Protein AF-A0A317YNF7-F1 (afdb_monomer)

pLDDT: mean 85.23, std 8.15, range [38.31, 95.94]

Solvent-accessible surface area (backbone atoms only — not comparable to full-atom values): 8996 Å² total; per-residue (Å²): 111,67,68,60,53,51,52,51,34,46,54,47,50,32,59,39,58,70,52,55,82,88,46,48,65,59,52,50,53,50,46,54,46,50,36,72,78,31,80,32,46,61,65,32,49,35,43,14,43,72,48,21,28,49,39,29,36,76,44,54,47,50,72,65,64,50,49,55,54,43,40,58,36,28,66,70,69,44,52,31,55,56,37,7,47,53,44,23,54,46,34,48,42,66,70,56,51,51,74,67,33,48,50,52,30,57,75,48,69,48,60,67,44,46,99,85,67,45,39,53,47,71,36,50,46,28,42,41,51,46,65,56,47,63,90,55,53,72,68,53,48,42,54,54,38,18,61,65,68,33,69,91,46,13,68,63,53,48,51,49,34,73,66,34,32,76,72,63,78,109

Organism: Staphylococcus pseudintermedius (NCBI:txid283734)

Mean predicted aligned error: 7.02 Å

Foldseek 3Di:
DVVVLLVVLLVLLCVLLVHDPVCSVVSSVLQVCLCVVAPDHSNLQSLQCNQQRNLCNVLQHDPNLSSVQQRVVRNVVDGSNRSNNLNNVQSVCLVPPDPQLVVLCVVLVQDQADPVRHGPYPQVNLVSLLVSCPPPDPVRQLVSQCNHRNNVCSVVSVVDSVVHSVVSVD

Sequence (170 aa):
AEMATTATVMASAINSFGLKASDANHVADLLARSANDSAADIQYMGDALKYAGTPAKALGVSIEDTSAAIEVLSNSGLEGSQAGNALRAKFIRLANPSKNTAKEMKKLGIHLSDAKGQFVGMGELIRQFQDNMKGMTREQKLATVATIVGTEAASGFLALIEAGPDKINN

InterPro domains:
  IPR010090 Phage tail tape measure protein [PF10145] (2-150)
  IPR010090 Phage tail tape measure protein [TIGR01760] (2-167)

Secondary structure (DSSP, 8-state):
-HHHHHHHHHHHHHHHTT--GGGHHHHHHHHHHHHHHSS--HHHHHHHHHHHHHHHHHHT--HHHHHHHHHHHHHTT--HHHHHHHHHHHHHHHHS--HHHHHHHHHHT--SB-TTS-B--HHHHHHHHHHHTTT--HHHHHHHHHHHH-TTTHHHHHHHHHH-GGGT--

Structure (mmCIF, N/CA/C/O backbone):
data_AF-A0A317YNF7-F1
#
_entry.id   AF-A0A317YNF7-F1
#
loop_
_atom_site.group_PDB
_atom_site.id
_atom_site.type_symbol
_atom_site.label_atom_id
_atom_site.label_alt_id
_atom_site.label_comp_id
_atom_site.label_asym_id
_atom_site.label_entity_id
_atom_site.label_seq_id
_atom_site.pdbx_PDB_ins_code
_atom_site.Cartn_x
_atom_site.Cartn_y
_atom_site.Cartn_z
_atom_site.occupancy
_atom_site.B_iso_or_equiv
_atom_site.auth_seq_id
_atom_site.auth_comp_id
_atom_site.auth_asym_id
_atom_site.auth_atom_id
_atom_site.pdbx_PDB_model_num
ATOM 1 N N . ALA A 1 1 ? 18.789 8.784 -23.092 1.00 57.41 1 ALA A N 1
ATOM 2 C CA . ALA A 1 1 ? 18.721 9.014 -21.634 1.00 57.41 1 ALA A CA 1
ATOM 3 C C . ALA A 1 1 ? 17.482 8.341 -21.046 1.00 57.41 1 ALA A C 1
ATOM 5 O O . ALA A 1 1 ? 17.647 7.457 -20.219 1.00 57.41 1 ALA A O 1
ATOM 6 N N . GLU A 1 2 ? 16.277 8.630 -21.552 1.00 68.06 2 GLU A N 1
ATOM 7 C CA . GLU A 1 2 ? 15.024 8.043 -21.035 1.00 68.06 2 GLU A CA 1
ATOM 8 C C . GLU A 1 2 ? 14.929 6.513 -21.108 1.00 68.06 2 GLU A C 1
ATOM 10 O O . GLU A 1 2 ? 14.482 5.893 -20.148 1.00 68.06 2 GLU A O 1
ATOM 15 N N . MET A 1 3 ? 15.419 5.869 -22.177 1.00 72.56 3 MET A N 1
ATOM 16 C CA . MET A 1 3 ? 15.429 4.395 -22.252 1.00 72.56 3 MET A CA 1
ATOM 17 C C . MET A 1 3 ? 16.286 3.744 -21.155 1.00 72.56 3 MET A C 1
ATOM 19 O O . MET A 1 3 ? 15.918 2.697 -20.632 1.00 72.56 3 MET A O 1
ATOM 23 N N . ALA A 1 4 ? 17.416 4.359 -20.787 1.00 80.62 4 ALA A N 1
ATOM 24 C CA . ALA A 1 4 ? 18.295 3.830 -19.743 1.00 80.62 4 ALA A CA 1
ATOM 25 C C . ALA A 1 4 ? 17.670 3.996 -18.349 1.00 80.62 4 ALA A C 1
ATOM 27 O O . ALA A 1 4 ? 17.717 3.071 -17.535 1.00 80.62 4 ALA A O 1
ATOM 28 N N . THR A 1 5 ? 17.031 5.144 -18.098 1.00 79.12 5 THR A N 1
ATOM 29 C CA . THR A 1 5 ? 16.251 5.385 -16.876 1.00 79.12 5 THR A CA 1
ATOM 30 C C . THR A 1 5 ? 15.097 4.391 -16.770 1.00 79.12 5 THR A C 1
ATOM 32 O O . THR A 1 5 ? 14.975 3.707 -15.760 1.00 79.12 5 THR A O 1
ATOM 35 N N . THR A 1 6 ? 14.320 4.223 -17.841 1.00 82.50 6 THR A N 1
ATOM 36 C CA . THR A 1 6 ? 13.184 3.290 -17.895 1.00 82.50 6 THR A CA 1
ATOM 37 C C . THR A 1 6 ? 13.625 1.855 -17.623 1.00 82.50 6 THR A C 1
ATOM 39 O O . THR A 1 6 ? 13.073 1.199 -16.743 1.00 82.50 6 THR A O 1
ATOM 42 N N . ALA A 1 7 ? 14.686 1.383 -18.286 1.00 88.00 7 ALA A N 1
ATOM 43 C CA . ALA A 1 7 ? 15.227 0.045 -18.054 1.00 88.00 7 ALA A CA 1
ATOM 44 C C . ALA A 1 7 ? 15.699 -0.158 -16.602 1.00 88.00 7 ALA A C 1
ATOM 46 O O . ALA A 1 7 ? 15.490 -1.225 -16.024 1.00 88.00 7 ALA A O 1
ATOM 47 N N . THR A 1 8 ? 16.293 0.871 -15.988 1.00 89.06 8 THR A N 1
ATOM 48 C CA . THR A 1 8 ? 16.742 0.826 -14.587 1.00 89.06 8 THR A CA 1
ATOM 49 C C . THR A 1 8 ? 15.562 0.754 -13.617 1.00 89.06 8 THR A C 1
ATOM 51 O O . THR A 1 8 ? 15.590 -0.038 -12.670 1.00 89.06 8 THR A O 1
ATOM 54 N N . VAL A 1 9 ? 14.513 1.545 -13.858 1.00 90.12 9 VAL A N 1
ATOM 55 C CA . VAL A 1 9 ? 13.281 1.526 -13.057 1.00 90.12 9 VAL A CA 1
ATOM 56 C C . VAL A 1 9 ? 12.587 0.174 -13.179 1.00 90.12 9 VAL A C 1
ATOM 58 O O . VAL A 1 9 ? 12.269 -0.435 -12.160 1.00 90.12 9 VAL A O 1
ATOM 61 N N . MET A 1 10 ? 12.443 -0.348 -14.398 1.00 91.31 10 MET A N 1
ATOM 62 C CA . MET A 1 10 ? 11.866 -1.670 -14.644 1.00 91.31 10 MET A CA 1
ATOM 63 C C . MET A 1 10 ? 12.649 -2.775 -13.935 1.00 91.31 10 MET A C 1
ATOM 65 O O . MET A 1 10 ? 12.059 -3.582 -13.222 1.00 91.31 10 MET A O 1
ATOM 69 N N . ALA A 1 11 ? 13.978 -2.802 -14.079 1.00 91.62 11 ALA A N 1
ATOM 70 C CA . ALA A 1 11 ? 14.817 -3.797 -13.415 1.00 91.62 11 ALA A CA 1
AT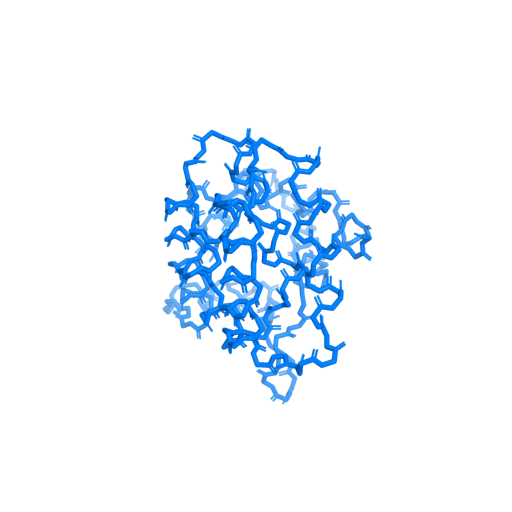OM 71 C C . ALA A 1 11 ? 14.689 -3.716 -11.886 1.00 91.62 11 ALA A C 1
ATOM 73 O O . ALA A 1 11 ? 14.594 -4.741 -11.210 1.00 91.62 11 ALA A O 1
ATOM 74 N N . SER A 1 12 ? 14.639 -2.500 -11.338 1.00 90.88 12 SER A N 1
ATOM 75 C CA . SER A 1 12 ? 14.444 -2.283 -9.902 1.00 90.88 12 SER A CA 1
ATOM 76 C C . SER A 1 12 ? 13.076 -2.781 -9.445 1.00 90.88 12 SER A C 1
ATOM 78 O O . SER A 1 12 ? 13.001 -3.502 -8.456 1.00 90.88 12 SER A O 1
ATOM 80 N N . ALA A 1 13 ? 12.010 -2.472 -10.184 1.00 92.12 13 ALA A N 1
ATOM 81 C CA . ALA A 1 13 ? 10.656 -2.918 -9.879 1.00 92.12 13 ALA A CA 1
ATOM 82 C C . ALA A 1 13 ? 10.526 -4.450 -9.938 1.00 92.12 13 ALA A C 1
ATOM 84 O O . ALA A 1 13 ? 10.033 -5.058 -8.987 1.00 92.12 13 ALA A O 1
ATOM 85 N N . ILE A 1 14 ? 11.051 -5.088 -10.991 1.00 94.06 14 ILE A N 1
ATOM 86 C CA . ILE A 1 14 ? 11.085 -6.554 -11.122 1.00 94.06 14 ILE A CA 1
ATOM 87 C C . ILE A 1 14 ? 11.761 -7.177 -9.897 1.00 94.06 14 ILE A C 1
ATOM 89 O O . ILE A 1 14 ? 11.203 -8.079 -9.271 1.00 94.06 14 ILE A O 1
ATOM 93 N N . ASN A 1 15 ? 12.921 -6.651 -9.502 1.00 92.19 15 ASN A N 1
ATOM 94 C CA . ASN A 1 15 ? 13.659 -7.154 -8.347 1.00 92.19 15 ASN A CA 1
ATOM 95 C C . ASN A 1 15 ? 12.922 -6.902 -7.021 1.00 92.19 15 ASN A C 1
ATOM 97 O O . ASN A 1 15 ? 12.780 -7.822 -6.216 1.00 92.19 15 ASN A O 1
ATOM 101 N N . SER A 1 16 ? 12.417 -5.687 -6.787 1.00 91.25 16 SER A N 1
ATOM 102 C CA . SER A 1 16 ? 11.732 -5.303 -5.543 1.00 91.25 16 SER A CA 1
ATOM 103 C C . SER A 1 16 ? 10.451 -6.096 -5.295 1.00 91.25 16 SER A C 1
ATOM 105 O O . SER A 1 16 ? 10.132 -6.380 -4.140 1.00 91.25 16 SER A O 1
ATOM 107 N N . PHE A 1 17 ? 9.745 -6.480 -6.361 1.00 93.69 17 PHE A N 1
ATOM 108 C CA . PHE A 1 17 ? 8.524 -7.282 -6.286 1.00 93.69 17 PHE A CA 1
ATOM 109 C C . PHE A 1 17 ? 8.766 -8.782 -6.498 1.00 93.69 17 PHE A C 1
ATOM 111 O O . PHE A 1 17 ? 7.815 -9.566 -6.434 1.00 93.69 17 PHE A O 1
ATOM 118 N N . GLY A 1 18 ? 10.016 -9.213 -6.703 1.00 91.38 18 GLY A N 1
ATOM 119 C CA . GLY A 1 18 ? 10.360 -10.615 -6.959 1.00 91.38 18 GLY A CA 1
ATOM 120 C C . GLY A 1 18 ? 9.645 -11.189 -8.185 1.00 91.38 18 GLY A C 1
ATOM 121 O O . GLY A 1 18 ? 9.189 -12.333 -8.147 1.00 91.38 18 GLY A O 1
ATOM 122 N N . LEU A 1 19 ? 9.477 -10.368 -9.222 1.00 94.19 19 LEU A N 1
ATOM 123 C CA . LEU A 1 19 ? 8.886 -10.749 -10.503 1.00 94.19 19 LEU A CA 1
ATOM 124 C C . LEU A 1 19 ? 9.928 -11.465 -11.368 1.00 94.19 19 LEU A C 1
ATOM 126 O O . LEU A 1 19 ? 11.137 -11.384 -11.132 1.00 94.19 19 LEU A O 1
ATOM 130 N N . LYS A 1 20 ? 9.466 -12.186 -12.386 1.00 94.06 20 LYS A N 1
ATOM 131 C CA . LYS A 1 20 ? 10.348 -12.844 -13.352 1.00 94.06 20 LYS A CA 1
ATOM 132 C C . LYS A 1 20 ? 10.750 -11.859 -14.443 1.00 94.06 20 LYS A C 1
ATOM 134 O O . LYS A 1 20 ? 10.012 -10.939 -14.774 1.00 94.06 20 LYS A O 1
ATOM 139 N N . ALA A 1 21 ? 11.881 -12.118 -15.098 1.00 90.38 21 ALA A N 1
ATOM 140 C CA . ALA A 1 21 ? 12.276 -11.357 -16.287 1.00 90.38 21 ALA A CA 1
ATOM 141 C C . ALA A 1 21 ? 11.221 -11.426 -17.412 1.00 90.38 21 ALA A C 1
ATOM 143 O O . ALA A 1 21 ? 11.088 -10.482 -18.182 1.00 90.38 21 ALA A O 1
ATOM 144 N N . SER A 1 22 ? 10.438 -12.512 -17.481 1.00 93.31 22 SER A N 1
ATOM 145 C CA . SER A 1 22 ? 9.301 -12.642 -18.404 1.00 93.31 22 SER A CA 1
ATOM 146 C C . SER A 1 22 ? 8.191 -11.618 -18.158 1.00 93.31 22 SER A C 1
ATOM 148 O O . SER A 1 22 ? 7.420 -11.341 -19.071 1.00 93.31 22 SER A O 1
ATOM 150 N N . ASP A 1 23 ? 8.128 -11.038 -16.959 1.00 93.44 23 ASP A N 1
ATOM 151 C CA . ASP A 1 23 ? 7.122 -10.045 -16.577 1.00 93.44 23 ASP A CA 1
ATOM 152 C C . ASP A 1 23 ? 7.560 -8.622 -16.971 1.00 93.44 23 ASP A C 1
ATOM 154 O O . ASP A 1 23 ? 6.833 -7.660 -16.741 1.00 93.44 23 ASP A O 1
ATOM 158 N N . ALA A 1 24 ? 8.737 -8.458 -17.591 1.00 91.75 24 ALA A N 1
ATOM 159 C CA . ALA A 1 24 ? 9.277 -7.149 -17.950 1.00 91.75 24 ALA A CA 1
ATOM 160 C C . ALA A 1 24 ? 8.353 -6.347 -18.875 1.00 91.75 24 A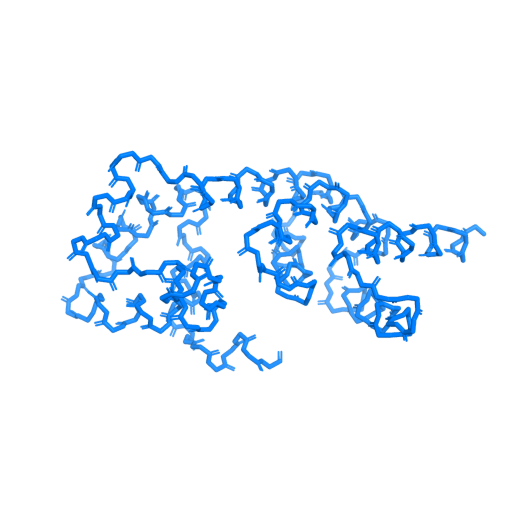LA A C 1
ATOM 162 O O . ALA A 1 24 ? 8.195 -5.150 -18.662 1.00 91.75 24 ALA A O 1
ATOM 163 N N . ASN A 1 25 ? 7.709 -6.988 -19.855 1.00 92.31 25 ASN A N 1
ATOM 164 C CA . ASN A 1 25 ? 6.757 -6.295 -20.729 1.00 92.31 25 ASN A CA 1
ATOM 165 C C . ASN A 1 25 ? 5.547 -5.776 -19.942 1.00 92.31 25 ASN A C 1
ATOM 167 O O . ASN A 1 25 ? 5.125 -4.647 -20.143 1.00 92.31 25 ASN A O 1
ATOM 171 N N . HIS A 1 26 ? 5.051 -6.565 -18.988 1.00 92.31 26 HIS A N 1
ATOM 172 C CA . HIS A 1 26 ? 3.946 -6.158 -18.121 1.00 92.31 26 HIS A CA 1
ATOM 173 C C . HIS A 1 26 ? 4.328 -4.976 -17.220 1.00 92.31 26 HIS A C 1
ATOM 175 O O . HIS A 1 26 ? 3.579 -4.012 -17.099 1.00 92.31 26 HIS A O 1
ATOM 181 N N . VAL A 1 27 ? 5.533 -4.998 -16.641 1.00 92.19 27 VAL A N 1
ATOM 182 C CA . VAL A 1 27 ? 6.051 -3.870 -15.847 1.00 92.19 27 VAL A CA 1
ATOM 183 C C . VAL A 1 27 ? 6.247 -2.620 -16.713 1.00 92.19 27 VAL A C 1
ATOM 185 O O . VAL A 1 27 ? 5.956 -1.519 -16.252 1.00 92.19 27 VAL A O 1
ATOM 188 N N . ALA A 1 28 ? 6.710 -2.767 -17.958 1.00 89.88 28 ALA A N 1
ATOM 189 C CA . ALA A 1 2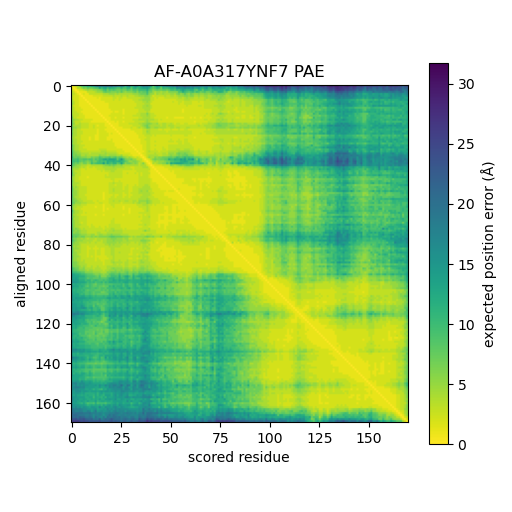8 ? 6.820 -1.651 -18.898 1.00 89.88 28 ALA A CA 1
ATOM 190 C C . ALA A 1 28 ? 5.450 -1.030 -19.194 1.00 89.88 28 ALA A C 1
ATOM 192 O O . ALA A 1 28 ? 5.306 0.188 -19.108 1.00 89.88 28 ALA A O 1
ATOM 193 N N . ASP A 1 29 ? 4.452 -1.865 -19.490 1.00 89.31 29 ASP A N 1
ATOM 194 C CA . ASP A 1 29 ? 3.087 -1.426 -19.779 1.00 89.31 29 ASP A CA 1
ATOM 195 C C . ASP A 1 29 ? 2.461 -0.718 -18.574 1.00 89.31 29 ASP A C 1
ATOM 197 O O . ASP A 1 29 ? 1.844 0.335 -18.736 1.00 89.31 29 ASP A O 1
ATOM 201 N N . LEU A 1 30 ? 2.654 -1.250 -17.363 1.00 89.50 30 LEU A N 1
ATOM 202 C CA . LEU A 1 30 ? 2.188 -0.621 -16.127 1.00 89.50 30 LEU A CA 1
ATOM 203 C C . LEU A 1 30 ? 2.811 0.767 -15.939 1.00 89.50 30 LEU A C 1
ATOM 205 O O . LEU A 1 30 ? 2.085 1.737 -15.759 1.00 89.50 30 LEU A O 1
ATOM 209 N N . LEU A 1 31 ? 4.140 0.883 -16.036 1.00 87.06 31 LEU A N 1
ATOM 210 C CA . LEU A 1 31 ? 4.834 2.167 -15.881 1.00 87.06 31 LEU A CA 1
ATOM 211 C C . LEU A 1 31 ? 4.429 3.178 -16.962 1.00 87.06 31 LEU A C 1
ATOM 213 O O . LEU A 1 31 ? 4.292 4.363 -16.665 1.00 87.06 31 LEU A O 1
ATOM 217 N N . ALA A 1 32 ? 4.224 2.724 -18.201 1.00 85.94 32 ALA A N 1
ATOM 218 C CA . ALA A 1 32 ? 3.767 3.573 -19.296 1.00 85.94 32 ALA A CA 1
ATOM 219 C C . ALA A 1 32 ? 2.334 4.079 -19.074 1.00 85.94 32 ALA A C 1
ATOM 221 O O . ALA A 1 32 ? 2.048 5.237 -19.370 1.00 85.94 32 ALA A O 1
ATOM 222 N N . ARG A 1 33 ? 1.437 3.244 -18.533 1.00 84.88 33 ARG A N 1
ATOM 223 C CA . ARG A 1 33 ? 0.079 3.663 -18.148 1.00 84.88 33 ARG A CA 1
ATOM 224 C C . ARG A 1 33 ? 0.114 4.674 -17.010 1.00 84.88 33 ARG A C 1
ATOM 226 O O . ARG A 1 33 ? -0.410 5.767 -17.181 1.00 84.88 33 ARG A O 1
ATOM 233 N N . SER A 1 34 ? 0.835 4.378 -15.928 1.00 80.75 34 SER A N 1
ATOM 234 C CA . SER A 1 34 ? 0.997 5.301 -14.797 1.00 80.75 34 SER A CA 1
ATOM 235 C C . SER A 1 34 ? 1.539 6.668 -15.222 1.00 80.75 34 SER A C 1
ATOM 237 O O . SER A 1 34 ? 1.099 7.695 -14.701 1.00 80.75 34 SER A O 1
ATOM 239 N N . ALA A 1 35 ? 2.460 6.680 -16.194 1.00 77.50 35 ALA A N 1
ATOM 240 C CA . ALA A 1 35 ? 3.029 7.899 -16.762 1.00 77.50 35 ALA A CA 1
ATOM 241 C C . ALA A 1 35 ? 2.043 8.723 -17.609 1.00 77.50 35 ALA A C 1
ATOM 243 O O . ALA A 1 35 ? 2.198 9.935 -17.721 1.00 77.50 35 ALA A O 1
ATOM 244 N N . ASN A 1 36 ? 1.043 8.078 -18.215 1.00 78.94 36 ASN A N 1
ATOM 245 C CA . ASN A 1 36 ? 0.013 8.746 -19.013 1.00 78.94 36 ASN A CA 1
ATOM 246 C C . ASN A 1 36 ? -1.200 9.178 -18.173 1.00 78.94 36 ASN A C 1
ATOM 248 O O . ASN A 1 36 ? -1.827 10.189 -18.483 1.00 78.94 36 ASN A O 1
ATOM 252 N N . ASP A 1 37 ? -1.528 8.418 -17.126 1.00 71.81 37 ASP A N 1
ATOM 253 C CA . ASP A 1 37 ? -2.771 8.564 -16.357 1.00 71.81 37 ASP A CA 1
ATOM 254 C C . ASP A 1 37 ? -2.624 9.462 -15.114 1.00 71.81 37 ASP A C 1
ATOM 256 O O . ASP A 1 37 ? -3.614 9.812 -14.464 1.00 71.81 37 ASP A O 1
ATOM 260 N N . SER A 1 38 ? -1.400 9.865 -14.765 1.00 70.31 38 SER A N 1
ATOM 261 C CA . SER A 1 38 ? -1.122 10.690 -13.588 1.00 70.31 38 SER A CA 1
ATOM 262 C C . SER A 1 38 ? -0.125 11.811 -13.881 1.00 70.31 38 SER A C 1
ATOM 264 O O . SER A 1 38 ? 0.513 11.847 -14.928 1.00 70.31 38 SER A O 1
ATOM 266 N N . ALA A 1 39 ? 0.045 12.731 -12.928 1.00 67.75 39 ALA A N 1
ATOM 267 C CA . ALA A 1 39 ? 1.111 13.734 -12.993 1.00 67.75 39 ALA A CA 1
ATOM 268 C C . ALA A 1 39 ? 2.526 13.143 -12.795 1.00 67.75 39 ALA A C 1
ATOM 270 O O . ALA A 1 39 ? 3.511 13.878 -12.869 1.00 67.75 39 ALA A O 1
ATOM 271 N N . ALA A 1 40 ? 2.646 11.846 -12.489 1.00 69.06 40 ALA A N 1
ATOM 272 C CA . ALA A 1 40 ? 3.934 11.193 -12.314 1.00 69.06 40 ALA A CA 1
ATOM 273 C C . ALA A 1 40 ? 4.507 10.736 -13.654 1.00 69.06 40 ALA A C 1
ATOM 275 O O . ALA A 1 40 ? 3.833 10.038 -14.392 1.00 69.06 40 ALA A O 1
ATOM 276 N N . ASP A 1 41 ? 5.777 11.026 -13.920 1.00 83.25 41 ASP A N 1
ATOM 277 C CA . ASP A 1 41 ? 6.518 10.392 -15.011 1.00 83.25 41 ASP A CA 1
ATOM 278 C C . ASP A 1 41 ? 7.190 9.070 -14.563 1.00 83.25 41 ASP A C 1
ATOM 280 O O . ASP A 1 41 ? 7.098 8.632 -13.409 1.00 83.25 41 ASP A O 1
ATOM 284 N N . ILE A 1 42 ? 7.895 8.404 -15.484 1.00 86.44 42 ILE A N 1
ATOM 285 C CA . ILE A 1 42 ? 8.612 7.145 -15.201 1.00 86.44 42 ILE A CA 1
ATOM 286 C C . ILE A 1 42 ? 9.665 7.328 -14.096 1.00 86.44 42 ILE A C 1
ATOM 288 O O . ILE A 1 42 ? 9.894 6.414 -13.298 1.00 86.44 42 ILE A O 1
ATOM 292 N N . GLN A 1 43 ? 10.317 8.492 -14.036 1.00 87.62 43 GLN A N 1
ATOM 293 C CA . GLN A 1 43 ? 11.336 8.768 -13.028 1.00 87.62 43 GLN A CA 1
ATOM 294 C C . GLN A 1 43 ? 10.697 8.916 -11.646 1.00 87.62 43 GLN A C 1
ATOM 296 O O . GLN A 1 43 ? 11.166 8.303 -10.687 1.00 87.62 43 GLN A O 1
ATOM 301 N N . TYR A 1 44 ? 9.580 9.636 -11.563 1.00 89.31 44 TYR A N 1
ATOM 302 C CA . TYR A 1 44 ? 8.759 9.749 -10.369 1.00 89.31 44 TYR A CA 1
ATOM 303 C C . TYR A 1 44 ? 8.336 8.360 -9.866 1.00 89.31 44 TYR A C 1
ATOM 305 O O . TYR A 1 44 ? 8.499 8.064 -8.677 1.00 89.31 44 TYR A O 1
ATOM 313 N N . MET A 1 45 ? 7.815 7.490 -10.746 1.00 89.38 45 MET A N 1
ATOM 314 C CA . MET A 1 45 ? 7.452 6.113 -10.373 1.00 89.38 45 MET A CA 1
ATOM 315 C C . MET A 1 45 ? 8.652 5.342 -9.836 1.00 89.38 45 MET A C 1
ATOM 317 O O . MET A 1 45 ? 8.550 4.677 -8.804 1.00 89.38 45 MET A O 1
ATOM 321 N N . GLY A 1 46 ? 9.798 5.448 -10.507 1.00 90.81 46 GLY A N 1
ATOM 322 C CA . GLY A 1 46 ? 11.036 4.818 -10.067 1.00 90.81 46 GLY A CA 1
ATOM 323 C C . GLY A 1 46 ? 11.454 5.244 -8.666 1.00 90.81 46 GLY A C 1
ATOM 324 O O . GLY A 1 46 ? 11.747 4.392 -7.822 1.00 90.81 46 GLY A O 1
ATOM 325 N N . ASP A 1 47 ? 11.422 6.547 -8.396 1.00 92.38 47 ASP A N 1
ATOM 326 C CA . ASP A 1 47 ? 11.757 7.105 -7.089 1.00 92.38 47 ASP A CA 1
ATOM 327 C C . ASP A 1 47 ? 10.796 6.622 -6.001 1.00 92.38 47 ASP A C 1
ATOM 329 O O . ASP A 1 47 ? 11.234 6.281 -4.901 1.00 92.38 47 ASP A O 1
ATOM 333 N N . ALA A 1 48 ? 9.501 6.526 -6.300 1.00 92.75 48 ALA A N 1
ATOM 334 C CA . ALA A 1 48 ? 8.509 6.040 -5.351 1.00 92.75 4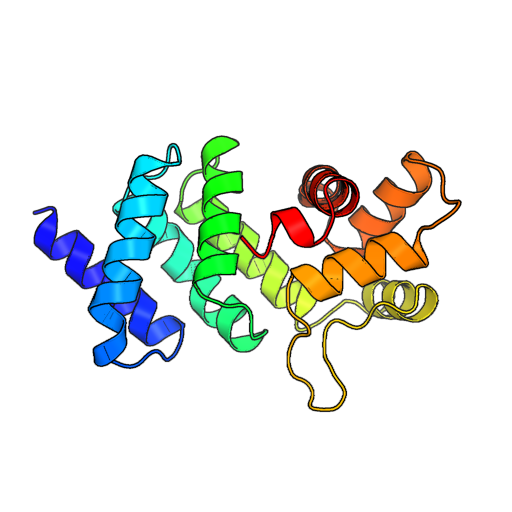8 ALA A CA 1
ATOM 335 C C . ALA A 1 48 ? 8.640 4.529 -5.077 1.00 92.75 48 ALA A C 1
ATOM 337 O O . ALA A 1 48 ? 8.724 4.100 -3.916 1.00 92.75 48 ALA A O 1
ATOM 338 N N . LEU A 1 49 ? 8.711 3.713 -6.136 1.00 93.50 49 LEU A N 1
ATOM 339 C CA . LEU A 1 49 ? 8.810 2.251 -6.059 1.00 93.50 49 LEU A CA 1
ATOM 340 C C . LEU A 1 49 ? 10.094 1.801 -5.358 1.00 93.50 49 LEU A C 1
ATOM 342 O O . LEU A 1 49 ? 10.068 0.816 -4.618 1.00 93.50 49 LEU A O 1
ATOM 346 N N . LYS A 1 50 ? 11.192 2.554 -5.497 1.00 92.31 50 LYS A N 1
ATOM 347 C CA . LYS A 1 50 ? 12.447 2.315 -4.768 1.00 92.31 50 LYS A CA 1
ATOM 348 C C . LYS A 1 50 ? 12.246 2.235 -3.250 1.00 92.31 50 LYS A C 1
ATOM 350 O O . LYS A 1 50 ? 12.920 1.445 -2.587 1.00 92.31 50 LYS A O 1
ATOM 355 N N . TYR A 1 51 ? 11.342 3.035 -2.685 1.00 92.81 51 TYR A N 1
ATOM 356 C CA . TYR A 1 51 ? 11.067 3.032 -1.244 1.00 92.81 51 TYR A CA 1
ATOM 357 C C . TYR A 1 51 ? 9.910 2.107 -0.867 1.00 92.81 51 TYR A C 1
ATOM 359 O O . TYR A 1 51 ? 9.999 1.416 0.154 1.00 92.81 51 TYR A O 1
ATOM 367 N N . ALA A 1 52 ? 8.848 2.093 -1.675 1.00 92.56 52 ALA A N 1
ATOM 368 C CA . ALA A 1 52 ? 7.598 1.404 -1.371 1.00 92.56 52 ALA A CA 1
ATOM 369 C C . ALA A 1 52 ? 7.606 -0.090 -1.739 1.00 92.56 52 ALA A C 1
ATOM 371 O O . ALA A 1 52 ? 6.946 -0.876 -1.061 1.00 92.56 52 ALA A O 1
ATOM 372 N N . GLY A 1 53 ? 8.369 -0.494 -2.762 1.00 93.38 53 GLY A N 1
ATOM 373 C CA . GLY A 1 53 ? 8.248 -1.807 -3.401 1.00 93.38 53 GLY A CA 1
ATOM 374 C C . GLY A 1 53 ? 8.567 -2.993 -2.493 1.00 93.38 53 GLY A C 1
ATOM 375 O O . GLY A 1 53 ? 7.758 -3.907 -2.366 1.00 93.38 53 GLY A O 1
ATOM 376 N N . THR A 1 54 ? 9.709 -2.984 -1.799 1.00 91.75 54 THR A N 1
ATOM 377 C CA . THR A 1 54 ? 10.068 -4.102 -0.904 1.00 91.75 54 THR A CA 1
ATOM 378 C C . THR A 1 54 ? 9.097 -4.251 0.281 1.00 91.75 54 THR A C 1
ATOM 380 O O . THR A 1 54 ? 8.651 -5.372 0.527 1.00 91.75 54 THR A O 1
ATOM 383 N N . PRO A 1 55 ? 8.715 -3.178 1.008 1.00 90.88 55 PRO A N 1
ATOM 384 C CA . PRO A 1 55 ? 7.661 -3.263 2.022 1.00 90.88 55 PRO A CA 1
ATOM 385 C C . PRO A 1 55 ? 6.308 -3.731 1.473 1.00 90.88 55 PRO A C 1
ATOM 387 O O . PRO A 1 55 ? 5.653 -4.543 2.120 1.00 90.88 55 PRO A O 1
ATOM 390 N N . ALA A 1 56 ? 5.906 -3.253 0.290 1.00 90.50 56 ALA A N 1
ATOM 391 C CA . ALA A 1 56 ? 4.673 -3.673 -0.373 1.00 90.50 56 ALA A CA 1
ATOM 392 C C . ALA A 1 56 ? 4.689 -5.181 -0.642 1.00 90.50 56 ALA A C 1
ATOM 394 O O . ALA A 1 56 ? 3.796 -5.903 -0.200 1.00 90.50 56 ALA A O 1
ATOM 395 N N . LYS A 1 57 ? 5.766 -5.679 -1.261 1.00 90.31 57 LYS A N 1
ATOM 396 C CA . LYS A 1 57 ? 5.944 -7.103 -1.545 1.00 90.31 57 LYS A CA 1
ATOM 397 C C . LYS A 1 57 ? 5.975 -7.954 -0.280 1.00 90.31 57 LYS A C 1
ATOM 399 O O . LYS A 1 57 ? 5.389 -9.033 -0.272 1.00 90.31 57 LYS A O 1
ATOM 404 N N . ALA A 1 58 ? 6.637 -7.485 0.778 1.00 86.88 58 ALA A N 1
ATOM 405 C CA . ALA A 1 58 ? 6.673 -8.177 2.066 1.00 86.88 58 ALA A CA 1
ATOM 406 C C . ALA A 1 58 ? 5.277 -8.287 2.694 1.00 86.88 58 ALA A C 1
ATOM 408 O O . ALA A 1 58 ? 4.957 -9.305 3.303 1.00 86.88 58 ALA A O 1
ATOM 409 N N . LEU A 1 59 ? 4.442 -7.264 2.503 1.00 84.31 59 LEU A N 1
ATOM 410 C CA . LEU A 1 59 ? 3.035 -7.295 2.876 1.00 84.31 59 LEU A CA 1
ATOM 411 C C . LEU A 1 59 ? 2.197 -8.110 1.881 1.00 84.31 59 LEU A C 1
ATOM 413 O O . LEU A 1 59 ? 1.062 -8.392 2.189 1.00 84.31 59 LEU A O 1
ATOM 417 N N . GLY A 1 60 ? 2.710 -8.528 0.723 1.00 85.31 60 GLY A N 1
ATOM 418 C CA . GLY A 1 60 ? 1.935 -9.232 -0.307 1.00 85.31 60 GLY A CA 1
ATOM 419 C C . GLY A 1 60 ? 1.088 -8.316 -1.197 1.00 85.31 60 GLY A C 1
ATOM 420 O O . GLY A 1 60 ? 0.246 -8.810 -1.939 1.00 85.31 60 GLY A O 1
ATOM 421 N N . VAL A 1 61 ? 1.314 -7.002 -1.144 1.00 86.44 61 VAL A N 1
ATOM 422 C CA . VAL A 1 61 ? 0.702 -6.021 -2.050 1.00 86.44 61 VAL A CA 1
ATOM 423 C C . VAL A 1 61 ? 1.361 -6.137 -3.427 1.00 86.44 61 VAL A C 1
ATOM 425 O O . VAL A 1 61 ? 2.586 -6.282 -3.530 1.00 86.44 61 VAL A O 1
ATOM 428 N N . SER A 1 62 ? 0.550 -6.111 -4.484 1.00 89.94 62 SER A N 1
ATOM 429 C CA . SER A 1 62 ? 1.022 -6.249 -5.861 1.00 89.94 62 SER A CA 1
ATOM 430 C C . SER A 1 62 ? 1.713 -4.976 -6.364 1.00 89.94 62 SER A C 1
ATOM 432 O O . SER A 1 62 ? 1.650 -3.913 -5.732 1.00 89.94 62 SER A O 1
ATOM 434 N N . ILE A 1 63 ? 2.413 -5.080 -7.498 1.00 92.31 63 ILE A N 1
ATOM 435 C CA . ILE A 1 63 ? 3.032 -3.905 -8.121 1.00 92.31 63 ILE A CA 1
ATOM 436 C C . ILE A 1 63 ? 1.958 -2.955 -8.657 1.00 92.31 63 ILE A C 1
ATOM 438 O O . ILE A 1 63 ? 2.117 -1.749 -8.540 1.00 92.31 63 ILE A O 1
ATOM 442 N N . GLU A 1 64 ? 0.841 -3.490 -9.140 1.00 88.38 64 GLU A N 1
ATOM 443 C CA . GLU A 1 64 ? -0.312 -2.750 -9.647 1.00 88.38 64 GLU A CA 1
ATOM 444 C C . GLU A 1 64 ? -0.966 -1.921 -8.537 1.00 88.38 64 GLU A C 1
ATOM 446 O O . GLU A 1 64 ? -1.079 -0.705 -8.674 1.00 88.38 64 GLU A O 1
ATOM 451 N N . ASP A 1 65 ? -1.288 -2.546 -7.397 1.00 84.38 65 ASP A N 1
ATOM 452 C CA . ASP A 1 65 ? -1.868 -1.855 -6.235 1.00 84.38 65 ASP A CA 1
ATOM 453 C C . ASP A 1 65 ? -0.909 -0.785 -5.697 1.00 84.38 65 ASP A C 1
ATOM 455 O O . ASP A 1 65 ? -1.323 0.291 -5.254 1.00 84.38 65 ASP A O 1
ATOM 459 N N . THR A 1 66 ? 0.397 -1.072 -5.731 1.00 90.12 66 THR A N 1
ATOM 460 C CA . THR A 1 66 ? 1.411 -0.112 -5.292 1.00 90.12 66 THR A CA 1
ATOM 461 C C . THR A 1 66 ? 1.503 1.071 -6.250 1.00 90.12 66 THR A C 1
ATOM 463 O O . THR A 1 66 ? 1.515 2.207 -5.782 1.00 90.12 66 THR A O 1
ATOM 466 N N . SER A 1 67 ? 1.538 0.836 -7.564 1.00 89.19 67 SER A N 1
ATOM 467 C CA . SER A 1 67 ? 1.569 1.891 -8.584 1.00 89.19 67 SER A CA 1
ATOM 468 C C . SER A 1 67 ? 0.325 2.772 -8.520 1.00 89.19 67 SER A C 1
ATOM 470 O O . SER A 1 67 ? 0.463 3.990 -8.428 1.00 89.19 67 SER A O 1
ATOM 472 N N . ALA A 1 68 ? -0.868 2.181 -8.413 1.00 84.62 68 ALA A N 1
ATOM 473 C CA . ALA A 1 68 ? -2.118 2.924 -8.251 1.00 84.62 68 ALA A CA 1
ATOM 474 C C . ALA A 1 68 ? -2.101 3.815 -6.994 1.00 84.62 68 ALA A C 1
ATOM 476 O O . ALA A 1 68 ? -2.513 4.977 -7.018 1.00 84.62 68 ALA A O 1
ATOM 477 N N . ALA A 1 69 ? -1.564 3.309 -5.877 1.00 83.81 69 ALA A N 1
ATOM 478 C CA . ALA A 1 69 ? -1.411 4.112 -4.667 1.00 83.81 69 ALA A CA 1
ATOM 479 C C . ALA A 1 69 ? -0.424 5.279 -4.855 1.00 83.81 69 ALA A C 1
ATOM 481 O O . ALA A 1 69 ? -0.633 6.349 -4.279 1.00 83.81 69 ALA A O 1
ATOM 482 N N . ILE A 1 70 ? 0.639 5.099 -5.645 1.00 86.81 70 ILE A N 1
ATOM 483 C CA . ILE A 1 70 ? 1.592 6.171 -5.953 1.00 86.81 70 ILE A CA 1
ATOM 484 C C . ILE A 1 70 ? 0.944 7.227 -6.862 1.00 86.81 70 ILE A C 1
ATOM 486 O O . ILE A 1 70 ? 1.099 8.417 -6.590 1.00 86.81 70 ILE A O 1
ATOM 490 N N . GLU A 1 71 ? 0.187 6.830 -7.885 1.00 82.69 71 GLU A N 1
ATOM 491 C CA . GLU A 1 71 ? -0.534 7.748 -8.783 1.00 82.69 71 GLU A CA 1
ATOM 492 C C . GLU A 1 71 ? -1.477 8.679 -8.010 1.00 82.69 71 GLU A C 1
ATOM 494 O O . GLU A 1 71 ? -1.473 9.894 -8.219 1.00 82.69 71 GLU A O 1
ATOM 499 N N . VAL A 1 72 ? -2.229 8.140 -7.042 1.00 80.75 72 VAL A N 1
ATOM 500 C CA . VAL A 1 72 ? -3.110 8.936 -6.167 1.00 80.75 72 VAL A CA 1
ATOM 501 C C . VAL A 1 72 ? -2.323 9.988 -5.376 1.00 80.75 72 VAL A C 1
ATOM 503 O O . VAL A 1 72 ? -2.777 11.127 -5.224 1.00 80.75 72 VAL A O 1
ATOM 506 N N . LEU A 1 73 ? -1.140 9.632 -4.868 1.00 79.19 73 LEU A N 1
ATOM 507 C CA . LEU A 1 73 ? -0.286 10.556 -4.117 1.00 79.19 73 LEU A CA 1
ATOM 508 C C . LEU A 1 73 ? 0.364 11.606 -5.027 1.00 79.19 73 LEU A C 1
ATOM 510 O O . LEU A 1 73 ? 0.446 12.769 -4.631 1.00 79.19 73 LEU A O 1
ATOM 514 N N . SER A 1 74 ? 0.753 11.223 -6.244 1.00 80.94 74 SER A N 1
ATOM 515 C CA . SER A 1 74 ? 1.266 12.142 -7.266 1.00 80.94 74 SER A CA 1
ATOM 516 C C . SER A 1 74 ? 0.231 13.191 -7.650 1.00 80.94 74 SER A C 1
ATOM 518 O O . SER A 1 74 ? 0.497 14.390 -7.583 1.00 80.94 74 SER A O 1
ATOM 520 N N . ASN A 1 75 ? -1.001 12.760 -7.919 1.00 76.00 75 ASN A N 1
ATOM 521 C CA . ASN A 1 75 ? -2.115 13.658 -8.225 1.00 76.00 75 ASN A CA 1
ATOM 522 C C . ASN A 1 75 ? -2.480 14.579 -7.044 1.00 76.00 75 ASN A C 1
ATOM 524 O O . ASN A 1 75 ? -3.107 15.618 -7.238 1.00 76.00 75 ASN A O 1
ATOM 528 N N . SER A 1 76 ? -2.058 14.227 -5.826 1.00 74.00 76 SER A N 1
ATOM 529 C CA . SER A 1 76 ? -2.184 15.065 -4.626 1.00 74.00 76 SER A CA 1
ATOM 530 C C . SER A 1 76 ? -1.000 16.029 -4.426 1.00 74.00 76 SER A C 1
ATOM 532 O O . SER A 1 76 ? -0.947 16.727 -3.414 1.00 74.00 76 SER A O 1
ATOM 534 N N . GLY A 1 77 ? -0.049 16.076 -5.366 1.00 77.19 77 GLY A N 1
ATOM 535 C CA . GLY A 1 77 ? 1.088 16.998 -5.376 1.00 77.19 77 GLY A CA 1
ATOM 536 C C . GLY A 1 77 ? 2.308 16.542 -4.572 1.00 77.19 77 GLY A C 1
ATOM 537 O O . GLY A 1 77 ? 3.221 17.341 -4.372 1.00 77.19 77 GLY A O 1
ATOM 538 N N . LEU A 1 78 ? 2.351 15.294 -4.088 1.00 79.19 78 LEU A N 1
ATOM 539 C CA . LEU A 1 78 ? 3.559 14.769 -3.444 1.00 79.19 78 LEU A CA 1
ATOM 540 C C . LEU A 1 78 ? 4.614 14.475 -4.508 1.00 79.19 78 LEU A C 1
ATOM 542 O O . LEU A 1 78 ? 4.281 13.996 -5.582 1.00 79.19 78 LEU A O 1
ATOM 546 N N . GLU A 1 79 ? 5.889 14.678 -4.195 1.00 86.88 79 GLU A N 1
ATOM 547 C CA . GLU A 1 79 ? 6.998 14.228 -5.048 1.00 86.88 79 GLU A CA 1
ATOM 548 C C . GLU A 1 79 ? 7.230 12.712 -4.916 1.00 86.88 79 GLU A C 1
ATOM 550 O O . GLU A 1 79 ? 6.940 12.128 -3.870 1.00 86.88 79 GLU A O 1
ATOM 555 N N . GLY A 1 80 ? 7.817 12.069 -5.934 1.00 85.88 80 GLY A N 1
ATOM 556 C CA . GLY A 1 80 ? 7.922 10.603 -6.009 1.00 85.88 80 GLY A CA 1
ATOM 557 C C . GLY A 1 80 ? 8.617 9.969 -4.808 1.00 85.88 80 GLY A C 1
ATOM 558 O O . GLY A 1 80 ? 8.101 9.031 -4.199 1.00 85.88 80 GLY A O 1
ATOM 559 N N . SER A 1 81 ? 9.741 10.535 -4.372 1.00 88.94 81 SER A N 1
ATOM 560 C CA . SER A 1 81 ? 10.454 10.057 -3.180 1.00 88.94 81 SER A CA 1
ATOM 561 C C . SER A 1 81 ? 9.646 10.235 -1.883 1.00 88.94 81 SER A C 1
ATOM 563 O O . SER A 1 81 ? 9.709 9.387 -0.987 1.00 88.94 81 SER A O 1
ATOM 565 N N . GLN A 1 82 ? 8.849 11.303 -1.782 1.00 86.25 82 GLN A N 1
ATOM 566 C CA . GLN A 1 82 ? 7.976 11.566 -0.637 1.00 86.25 82 GLN A CA 1
ATOM 567 C C . GLN A 1 82 ? 6.796 10.590 -0.624 1.00 86.25 82 GLN A C 1
ATOM 569 O O . GLN A 1 82 ? 6.513 9.984 0.412 1.00 86.25 82 GLN A O 1
ATOM 574 N N . ALA A 1 83 ? 6.164 10.368 -1.780 1.00 86.81 83 ALA A N 1
ATOM 575 C CA . ALA A 1 83 ? 5.105 9.380 -1.958 1.00 86.81 83 ALA A CA 1
ATOM 576 C C . ALA A 1 83 ? 5.600 7.965 -1.615 1.00 86.81 83 ALA A C 1
ATOM 578 O O . ALA A 1 83 ? 4.973 7.260 -0.819 1.00 86.81 83 ALA A O 1
ATOM 579 N N . GLY A 1 84 ? 6.775 7.580 -2.123 1.00 89.31 84 GLY A N 1
ATOM 580 C CA . GLY A 1 84 ? 7.412 6.299 -1.824 1.00 89.31 84 GLY A CA 1
ATOM 581 C C . GLY A 1 84 ? 7.707 6.101 -0.336 1.00 89.31 84 GLY A C 1
ATOM 582 O O . GLY A 1 84 ? 7.403 5.044 0.222 1.00 89.31 84 GLY A O 1
ATOM 583 N N . ASN A 1 85 ? 8.255 7.115 0.340 1.00 89.12 85 ASN A N 1
ATOM 584 C CA . ASN A 1 85 ? 8.510 7.055 1.783 1.00 89.12 85 ASN A CA 1
ATOM 585 C C . ASN A 1 85 ? 7.219 6.997 2.608 1.00 89.12 85 ASN A C 1
ATOM 587 O O . ASN A 1 85 ? 7.147 6.242 3.583 1.00 89.12 85 ASN A O 1
ATOM 591 N N . ALA A 1 86 ? 6.188 7.741 2.208 1.00 84.38 86 ALA A N 1
ATOM 592 C CA . ALA A 1 86 ? 4.882 7.686 2.851 1.00 84.38 86 ALA A CA 1
ATOM 593 C C . ALA A 1 86 ? 4.270 6.280 2.737 1.00 84.38 86 ALA A C 1
ATOM 595 O O . ALA A 1 86 ? 3.806 5.726 3.735 1.00 84.38 86 ALA A O 1
ATOM 596 N N . LEU A 1 87 ? 4.312 5.667 1.550 1.00 87.44 87 LEU A N 1
ATOM 597 C CA . LEU A 1 87 ? 3.834 4.298 1.340 1.00 87.44 87 LEU A CA 1
ATOM 598 C C . LEU A 1 87 ? 4.667 3.272 2.103 1.00 87.44 87 LEU A C 1
ATOM 600 O O . LEU A 1 87 ? 4.099 2.410 2.767 1.00 87.44 87 LEU A O 1
ATOM 604 N N . ARG A 1 88 ? 5.997 3.400 2.107 1.00 88.44 88 ARG A N 1
ATOM 605 C CA . ARG A 1 88 ? 6.884 2.565 2.928 1.00 88.44 88 ARG A CA 1
ATOM 606 C C . ARG A 1 88 ? 6.467 2.574 4.396 1.00 88.44 88 ARG A C 1
ATOM 608 O O . ARG A 1 88 ? 6.316 1.507 4.989 1.00 88.44 88 ARG A O 1
ATOM 615 N N . ALA A 1 89 ? 6.279 3.757 4.980 1.00 84.81 89 ALA A N 1
ATOM 616 C CA . ALA A 1 89 ? 5.867 3.887 6.375 1.00 84.81 89 ALA A CA 1
ATOM 617 C C . ALA A 1 89 ? 4.506 3.216 6.624 1.00 84.81 89 ALA A C 1
ATOM 619 O O . ALA A 1 89 ? 4.344 2.490 7.607 1.00 84.81 89 ALA A O 1
ATOM 620 N N . LYS A 1 90 ? 3.553 3.396 5.702 1.00 82.94 90 LYS A N 1
ATOM 621 C CA . LYS A 1 90 ? 2.222 2.775 5.768 1.00 82.94 90 LYS A CA 1
ATOM 622 C C . LYS A 1 90 ? 2.289 1.251 5.670 1.00 82.94 90 LYS A C 1
ATOM 624 O O . LYS A 1 90 ? 1.731 0.580 6.533 1.00 82.94 90 LYS A O 1
ATOM 629 N N . PHE A 1 91 ? 3.003 0.694 4.693 1.00 86.38 91 PHE A N 1
ATOM 630 C CA . PHE A 1 91 ? 3.137 -0.756 4.526 1.00 86.38 91 PHE A CA 1
ATOM 631 C C . PHE A 1 91 ? 3.850 -1.409 5.709 1.00 86.38 91 PHE A C 1
ATOM 633 O O . PHE A 1 91 ? 3.397 -2.444 6.187 1.00 86.38 91 PHE A O 1
ATOM 640 N N . ILE A 1 92 ? 4.892 -0.778 6.262 1.00 84.19 92 ILE A N 1
ATOM 641 C CA . ILE A 1 92 ? 5.546 -1.262 7.490 1.00 84.19 92 ILE A CA 1
ATOM 642 C C . ILE A 1 92 ? 4.567 -1.246 8.671 1.00 84.19 92 ILE A C 1
ATOM 644 O O . ILE A 1 92 ? 4.512 -2.206 9.438 1.00 84.19 92 ILE A O 1
ATOM 648 N N . ARG A 1 93 ? 3.770 -0.181 8.817 1.00 79.62 93 ARG A N 1
ATOM 649 C CA . ARG A 1 93 ? 2.767 -0.072 9.886 1.00 79.62 93 ARG A CA 1
ATOM 650 C C . ARG A 1 93 ? 1.638 -1.091 9.737 1.00 79.62 93 ARG A C 1
ATOM 652 O O . ARG A 1 93 ? 1.119 -1.547 10.747 1.00 79.62 93 ARG A O 1
ATOM 659 N N . LEU A 1 94 ? 1.264 -1.456 8.514 1.00 77.69 94 LEU A N 1
ATOM 660 C CA . LEU A 1 94 ? 0.285 -2.514 8.253 1.00 77.69 94 LEU A CA 1
ATOM 661 C C . LEU A 1 94 ? 0.877 -3.910 8.482 1.00 77.69 94 LEU A C 1
ATOM 663 O O . LEU A 1 94 ? 0.204 -4.760 9.052 1.00 77.69 94 LEU A O 1
ATOM 667 N N . ALA A 1 95 ? 2.139 -4.133 8.106 1.00 78.75 95 ALA A N 1
ATOM 668 C CA . ALA A 1 95 ? 2.851 -5.384 8.371 1.00 78.75 95 ALA A CA 1
ATOM 669 C C . ALA A 1 95 ? 3.097 -5.611 9.873 1.00 78.75 95 ALA A C 1
ATOM 671 O O . ALA A 1 95 ? 3.151 -6.748 10.334 1.00 78.75 95 ALA A O 1
ATOM 672 N N . ASN A 1 96 ? 3.246 -4.530 10.640 1.00 80.56 96 ASN A N 1
ATOM 673 C CA . ASN A 1 96 ? 3.446 -4.567 12.082 1.00 80.56 96 ASN A CA 1
ATOM 674 C C . ASN A 1 96 ? 2.554 -3.528 12.785 1.00 80.56 96 ASN A C 1
ATOM 676 O O . ASN A 1 96 ? 3.033 -2.459 13.192 1.00 80.56 96 ASN A O 1
ATOM 680 N N . PRO A 1 97 ? 1.244 -3.807 12.910 1.00 79.94 97 PRO A N 1
ATOM 681 C CA . PRO A 1 97 ? 0.308 -2.868 13.504 1.00 79.94 97 PRO A CA 1
ATOM 682 C C . PRO A 1 97 ? 0.621 -2.650 14.983 1.00 79.94 97 PRO A C 1
ATOM 684 O O . PRO A 1 97 ? 0.914 -3.581 15.734 1.00 79.94 97 PRO A O 1
ATOM 687 N N . SER A 1 98 ? 0.495 -1.399 15.436 1.00 84.50 98 SER A N 1
ATOM 688 C CA . SER A 1 98 ? 0.582 -1.082 16.865 1.00 84.50 98 SER A CA 1
ATOM 689 C C . SER A 1 98 ? -0.453 -1.887 17.666 1.00 84.50 98 SER A C 1
ATOM 691 O O . SER A 1 98 ? -1.500 -2.256 17.132 1.00 84.50 98 SER A O 1
ATOM 693 N N . LYS A 1 99 ? -0.231 -2.099 18.972 1.00 86.06 99 LYS A N 1
ATOM 694 C CA . LYS A 1 99 ? -1.206 -2.799 19.838 1.00 86.06 99 LYS A CA 1
ATOM 695 C C . LYS A 1 99 ? -2.614 -2.200 19.743 1.00 86.06 99 LYS A C 1
ATOM 697 O O . LYS A 1 99 ? -3.590 -2.943 19.734 1.00 86.06 99 LYS A O 1
ATOM 702 N N . ASN A 1 100 ? -2.711 -0.874 19.647 1.00 85.69 100 ASN A N 1
ATOM 703 C CA . ASN A 1 100 ? -3.988 -0.177 19.513 1.00 85.69 100 ASN A CA 1
ATOM 704 C C . ASN A 1 100 ? -4.628 -0.446 18.148 1.00 85.69 100 ASN A C 1
ATOM 706 O O . ASN A 1 100 ? -5.801 -0.796 18.093 1.00 85.69 100 ASN A O 1
ATOM 710 N N . THR A 1 101 ? -3.850 -0.362 17.066 1.00 86.00 101 THR A N 1
ATOM 711 C CA . THR A 1 101 ? -4.315 -0.675 15.707 1.00 86.00 101 THR A CA 1
ATOM 712 C C . THR A 1 101 ? -4.786 -2.125 15.604 1.00 86.00 101 THR A C 1
ATOM 714 O O . THR A 1 101 ? -5.908 -2.367 15.177 1.00 86.00 101 THR A O 1
ATOM 717 N N . ALA A 1 102 ? -3.988 -3.084 16.078 1.00 86.25 102 ALA A N 1
ATOM 718 C CA . ALA A 1 102 ? -4.343 -4.501 16.071 1.00 86.25 102 ALA A CA 1
ATOM 719 C C . ALA A 1 102 ? -5.609 -4.787 16.897 1.00 86.25 102 ALA A C 1
ATOM 721 O O . ALA A 1 102 ? -6.457 -5.580 16.489 1.00 86.25 102 ALA A O 1
ATOM 722 N N . LYS A 1 103 ? -5.765 -4.122 18.050 1.00 88.88 103 LYS A N 1
ATOM 723 C CA . LYS A 1 103 ? -6.966 -4.234 18.885 1.00 88.88 103 LYS A CA 1
ATOM 724 C C . LYS A 1 103 ? -8.201 -3.677 18.178 1.00 88.88 103 LYS A C 1
ATOM 726 O O . LYS A 1 103 ? -9.244 -4.324 18.227 1.00 88.88 103 LYS A O 1
ATOM 731 N N . GLU A 1 104 ? -8.087 -2.519 17.532 1.00 89.44 104 GLU A N 1
ATOM 732 C CA . GLU A 1 104 ? -9.209 -1.898 16.823 1.00 89.44 104 GLU A CA 1
ATOM 733 C C . GLU A 1 104 ? -9.618 -2.723 15.599 1.00 89.44 104 GLU A C 1
ATOM 735 O O . GLU A 1 104 ? -10.793 -3.032 15.427 1.00 89.44 104 GLU A O 1
ATOM 740 N N . MET A 1 105 ? -8.645 -3.192 14.817 1.00 90.38 105 MET A N 1
ATOM 741 C CA . MET A 1 105 ? -8.885 -4.103 13.699 1.00 90.38 105 MET A CA 1
ATOM 742 C C . MET A 1 105 ? -9.579 -5.388 14.148 1.00 90.38 105 MET A C 1
ATOM 744 O O . MET A 1 105 ? -10.587 -5.775 13.567 1.00 90.38 105 MET A O 1
ATOM 748 N N . LYS A 1 106 ? -9.114 -6.006 15.242 1.00 90.19 106 LYS A N 1
ATOM 749 C CA . LYS A 1 106 ? -9.758 -7.196 15.813 1.00 90.19 106 LYS A CA 1
ATOM 750 C C . LYS A 1 106 ? -11.188 -6.916 16.279 1.00 90.19 106 LYS A C 1
ATOM 752 O O . LYS A 1 106 ? -12.060 -7.753 16.079 1.00 90.19 106 LYS A O 1
ATOM 757 N N . LYS A 1 107 ? -11.434 -5.762 16.907 1.00 90.12 107 LYS A N 1
ATOM 758 C CA . LYS A 1 107 ? -12.770 -5.351 17.368 1.00 90.12 107 LYS A CA 1
ATOM 759 C C . LYS A 1 107 ? -13.742 -5.173 16.200 1.00 90.12 107 LYS A C 1
ATOM 761 O O . LYS A 1 107 ? -14.916 -5.489 16.348 1.00 90.12 107 LYS A O 1
ATOM 766 N N . LEU A 1 108 ? -13.244 -4.684 15.068 1.00 90.88 108 LEU A N 1
ATOM 767 C CA . LEU A 1 108 ? -14.015 -4.496 13.843 1.00 90.88 108 LEU A CA 1
ATOM 768 C C . LEU A 1 108 ? -14.072 -5.746 12.965 1.00 90.88 108 LEU A C 1
ATOM 770 O O . LEU A 1 108 ? -14.741 -5.701 11.953 1.00 90.88 108 LEU A O 1
ATOM 774 N N . GLY A 1 109 ? -13.373 -6.836 13.287 1.00 91.69 109 GLY A N 1
ATOM 775 C CA . GLY A 1 109 ? -13.320 -8.005 12.401 1.00 91.69 109 GLY A CA 1
ATOM 776 C C . GLY A 1 109 ? -12.556 -7.755 11.094 1.00 91.69 109 GLY A C 1
ATOM 777 O O . GLY A 1 109 ? -12.865 -8.368 10.077 1.00 91.69 109 GLY A O 1
ATOM 778 N N . ILE A 1 110 ? -11.574 -6.847 11.116 1.00 91.62 110 ILE A N 1
ATOM 779 C CA . ILE A 1 110 ? -10.693 -6.564 9.981 1.00 91.62 110 ILE A CA 1
ATOM 780 C C . ILE A 1 110 ? -9.434 -7.429 10.083 1.00 91.62 110 ILE A C 1
ATOM 782 O O . ILE A 1 110 ? -8.676 -7.369 11.055 1.00 91.62 110 ILE A O 1
ATOM 786 N N . HIS A 1 111 ? -9.188 -8.186 9.027 1.00 89.12 111 HIS A N 1
ATOM 787 C CA . HIS A 1 111 ? -8.081 -9.096 8.815 1.00 89.12 111 HIS A CA 1
ATOM 788 C C . HIS A 1 111 ? -7.265 -8.627 7.608 1.00 89.12 111 HIS A C 1
ATOM 790 O O . HIS A 1 111 ? -7.753 -8.625 6.480 1.00 89.12 111 HIS A O 1
ATOM 796 N N . LEU A 1 112 ? -6.004 -8.246 7.844 1.00 84.25 112 LEU A N 1
ATOM 797 C CA . LEU A 1 112 ? -5.069 -7.915 6.759 1.00 84.25 112 LEU A CA 1
ATOM 798 C C . LEU A 1 112 ? -4.584 -9.154 6.028 1.00 84.25 112 LEU A C 1
ATOM 800 O O . LEU A 1 112 ? -4.256 -9.059 4.855 1.00 84.25 112 LEU A O 1
ATOM 804 N N . SER A 1 113 ? -4.542 -10.295 6.709 1.00 85.12 113 SER A N 1
ATOM 805 C CA . SER A 1 113 ? -4.050 -11.541 6.144 1.00 85.12 113 SER A CA 1
ATOM 806 C C . SER A 1 113 ? -5.080 -12.653 6.264 1.00 85.12 113 SER A C 1
ATOM 808 O O . SER A 1 113 ? -5.846 -12.701 7.229 1.00 85.12 113 SER A O 1
ATOM 810 N N . ASP A 1 114 ? -5.076 -13.549 5.285 1.00 84.06 114 ASP A N 1
ATOM 811 C CA . ASP A 1 114 ? -5.865 -14.770 5.273 1.00 84.06 114 ASP A CA 1
ATOM 812 C C . ASP A 1 114 ? -5.310 -15.823 6.257 1.00 84.06 114 ASP A C 1
ATOM 814 O O . ASP A 1 114 ? -4.322 -15.609 6.968 1.00 84.06 114 ASP A O 1
ATOM 818 N N . ALA A 1 115 ? -5.933 -17.005 6.289 1.00 83.12 115 ALA A N 1
ATOM 819 C CA . ALA A 1 115 ? -5.512 -18.111 7.153 1.00 83.12 115 ALA A CA 1
ATOM 820 C C . ALA A 1 115 ? -4.097 -18.649 6.845 1.00 83.12 115 ALA A C 1
ATOM 822 O O . ALA A 1 115 ? -3.526 -19.370 7.663 1.00 83.12 115 ALA A O 1
ATOM 823 N N . LYS A 1 116 ? -3.529 -18.316 5.680 1.00 80.81 116 LYS A N 1
ATOM 824 C CA . LYS A 1 116 ? -2.168 -18.678 5.264 1.00 80.81 116 LYS A CA 1
ATOM 825 C C . LYS A 1 116 ? -1.159 -17.565 5.566 1.00 80.81 116 LYS A C 1
ATOM 827 O O . LYS A 1 116 ? 0.022 -17.726 5.265 1.00 80.81 116 LYS A O 1
ATOM 832 N N . GLY A 1 117 ? -1.603 -16.453 6.157 1.00 76.69 117 GLY A N 1
ATOM 833 C CA . GLY A 1 117 ? -0.774 -15.282 6.431 1.00 76.69 117 GLY A CA 1
ATOM 834 C C . GLY A 1 117 ? -0.529 -14.399 5.204 1.00 76.69 117 GLY A C 1
ATOM 835 O O . GLY A 1 117 ? 0.269 -13.467 5.288 1.00 76.69 117 GLY A O 1
ATOM 836 N N . GLN A 1 118 ? -1.202 -14.655 4.079 1.00 80.06 118 GLN A N 1
ATOM 837 C CA . GLN A 1 118 ? -1.085 -13.850 2.863 1.00 80.06 118 GLN A CA 1
ATOM 838 C C . GLN A 1 118 ? -2.002 -12.640 2.956 1.00 80.06 118 GLN A C 1
ATOM 840 O O . GLN A 1 118 ? -3.114 -12.765 3.462 1.00 80.06 118 GLN A O 1
ATOM 845 N N . PHE A 1 119 ? -1.564 -11.474 2.480 1.00 83.12 119 PHE A N 1
ATOM 846 C CA . PHE A 1 119 ? -2.433 -10.303 2.477 1.00 83.12 119 PHE A CA 1
ATOM 847 C C . PHE A 1 119 ? -3.681 -10.548 1.649 1.00 83.12 119 PHE A C 1
ATOM 849 O O . PHE A 1 119 ? -3.626 -11.103 0.555 1.00 83.12 119 PHE A O 1
ATOM 856 N N . VAL A 1 120 ? -4.809 -10.127 2.204 1.00 85.12 120 VAL A N 1
ATOM 857 C CA . VAL A 1 120 ? -6.127 -10.397 1.637 1.00 85.12 120 VAL A CA 1
ATOM 858 C C . VAL A 1 120 ? -6.385 -9.657 0.319 1.00 85.12 120 VAL A C 1
ATOM 860 O O . VAL A 1 120 ? -7.339 -9.972 -0.385 1.00 85.12 120 VAL A O 1
ATOM 863 N N . GLY A 1 121 ? -5.532 -8.691 -0.029 1.00 83.38 121 GLY A N 1
ATOM 864 C CA . GLY A 1 121 ? -5.696 -7.816 -1.185 1.00 83.38 121 GLY A CA 1
ATOM 865 C C . GLY A 1 121 ? -6.476 -6.550 -0.835 1.00 83.38 121 GLY A C 1
ATOM 866 O O . GLY A 1 121 ? -7.285 -6.523 0.096 1.00 83.38 121 GLY A O 1
ATOM 867 N N . MET A 1 122 ? -6.238 -5.476 -1.589 1.00 80.81 122 MET A N 1
ATOM 868 C CA . MET A 1 122 ? -6.864 -4.179 -1.319 1.00 80.81 122 MET A CA 1
ATOM 869 C C . MET A 1 122 ? -8.388 -4.212 -1.479 1.00 80.81 122 MET A C 1
ATOM 871 O O . MET A 1 122 ? -9.098 -3.639 -0.651 1.00 80.81 122 MET A O 1
ATOM 875 N N . GLY A 1 123 ? -8.900 -4.937 -2.478 1.00 84.06 123 GLY A N 1
ATOM 876 C CA . GLY A 1 123 ? -10.339 -5.120 -2.669 1.00 84.06 123 GLY A CA 1
ATOM 877 C C . GLY A 1 123 ? -11.013 -5.832 -1.489 1.00 84.06 123 GLY A C 1
ATOM 878 O O . GLY A 1 123 ? -12.061 -5.397 -1.016 1.00 84.06 123 GLY A O 1
ATOM 879 N N . GLU A 1 124 ? -10.405 -6.896 -0.955 1.00 88.06 124 GLU A N 1
ATOM 880 C CA . GLU A 1 124 ? -10.925 -7.580 0.237 1.00 88.06 124 GLU A CA 1
ATOM 881 C C . GLU A 1 124 ? -10.862 -6.681 1.470 1.00 88.06 124 GLU A C 1
ATOM 883 O O . GLU A 1 124 ? -11.845 -6.565 2.199 1.00 88.06 124 GLU A O 1
ATOM 888 N N . LEU A 1 125 ? -9.731 -6.002 1.682 1.00 87.19 125 LEU A N 1
ATOM 889 C CA . LEU A 1 125 ? -9.561 -5.090 2.807 1.00 87.19 125 LEU A CA 1
ATOM 890 C C . LEU A 1 125 ? -10.655 -4.014 2.807 1.00 87.19 125 LEU A C 1
ATOM 892 O O . LEU A 1 125 ? -11.297 -3.784 3.831 1.00 87.19 125 LEU A O 1
ATOM 896 N N . ILE A 1 126 ? -10.917 -3.398 1.653 1.00 88.38 126 ILE A N 1
ATOM 897 C CA . ILE A 1 126 ? -11.981 -2.400 1.492 1.00 88.38 126 ILE A CA 1
ATOM 898 C C . ILE A 1 126 ? -13.357 -2.985 1.783 1.00 88.38 126 ILE A C 1
ATOM 900 O O . ILE A 1 126 ? -14.144 -2.349 2.488 1.00 88.38 126 ILE A O 1
ATOM 904 N N . ARG A 1 127 ? -13.641 -4.200 1.304 1.00 91.44 127 ARG A N 1
ATOM 905 C CA . ARG A 1 127 ? -14.918 -4.869 1.572 1.00 91.44 127 ARG A CA 1
ATOM 906 C C . ARG A 1 127 ? -15.128 -5.104 3.065 1.00 91.44 127 ARG A C 1
ATOM 908 O O . ARG A 1 127 ? -16.184 -4.763 3.591 1.00 91.44 127 ARG A O 1
ATOM 915 N N . GLN A 1 128 ? -14.102 -5.581 3.769 1.00 93.62 128 GLN A N 1
ATOM 916 C CA . GLN A 1 128 ? -14.159 -5.764 5.219 1.00 93.62 128 GLN A CA 1
ATOM 917 C C . GLN A 1 128 ? -14.436 -4.446 5.951 1.00 93.62 128 GLN A C 1
ATOM 919 O O . GLN A 1 128 ? -15.230 -4.421 6.890 1.00 93.62 128 GLN A O 1
ATOM 924 N N . PHE A 1 129 ? -13.827 -3.337 5.526 1.00 92.19 129 PHE A N 1
ATOM 925 C CA . PHE A 1 129 ? -14.132 -2.017 6.080 1.00 92.19 129 PHE A CA 1
ATOM 926 C C . PHE A 1 129 ? -15.578 -1.588 5.801 1.00 92.19 129 PHE A C 1
ATOM 928 O O . PHE A 1 129 ? -16.247 -1.090 6.707 1.00 92.19 129 PHE A O 1
ATOM 935 N N . GLN A 1 130 ? -16.073 -1.777 4.574 1.00 91.38 130 GLN A N 1
ATOM 936 C CA . GLN A 1 130 ? -17.455 -1.445 4.222 1.00 91.38 130 GLN A CA 1
ATOM 937 C C . GLN A 1 130 ? -18.451 -2.218 5.081 1.00 91.38 130 GLN A C 1
ATOM 939 O O . GLN A 1 130 ? -19.361 -1.612 5.645 1.00 91.38 130 GLN A O 1
ATOM 944 N N . ASP A 1 131 ? -18.269 -3.532 5.200 1.00 93.94 131 ASP A N 1
ATOM 945 C CA . ASP A 1 131 ? -19.188 -4.405 5.923 1.00 93.94 131 ASP A CA 1
ATOM 946 C C . ASP A 1 131 ? -19.181 -4.129 7.426 1.00 93.94 131 ASP A C 1
ATOM 948 O O . ASP A 1 131 ? -20.246 -3.973 8.027 1.00 93.94 131 ASP A O 1
ATOM 952 N N . ASN A 1 132 ? -17.999 -3.986 8.024 1.00 94.50 132 ASN A N 1
ATOM 953 C CA . ASN A 1 132 ? -17.864 -3.847 9.472 1.00 94.50 132 ASN A CA 1
ATOM 954 C C . ASN A 1 132 ? -18.089 -2.422 10.000 1.00 94.50 132 ASN A C 1
ATOM 956 O O . ASN A 1 132 ? -18.201 -2.222 11.208 1.00 94.50 132 ASN A O 1
ATOM 960 N N . M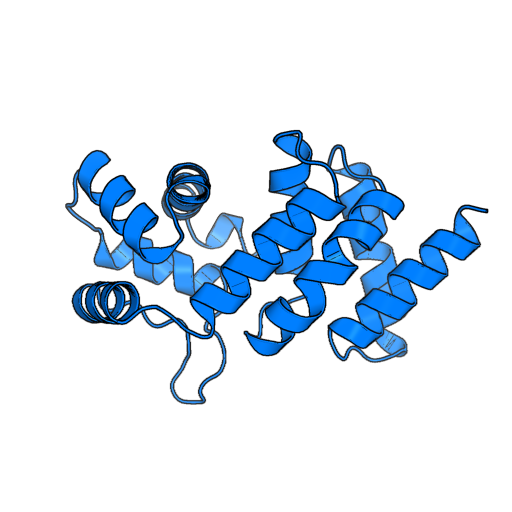ET A 1 133 ? -18.187 -1.425 9.117 1.00 93.88 133 MET A N 1
ATOM 961 C CA . MET A 1 133 ? -18.545 -0.050 9.486 1.00 93.88 133 MET A CA 1
ATOM 962 C C . MET A 1 133 ? -19.970 0.337 9.062 1.00 93.88 133 MET A C 1
ATOM 964 O O . MET A 1 133 ? -20.329 1.523 9.078 1.00 93.88 133 MET A O 1
ATOM 968 N N . LYS A 1 134 ? -20.811 -0.635 8.679 1.00 92.38 134 LYS A N 1
ATOM 969 C CA . LYS A 1 134 ? -22.246 -0.402 8.446 1.00 92.38 134 LYS A CA 1
ATOM 970 C C . LYS A 1 134 ? -22.893 0.175 9.711 1.00 92.38 134 LYS A C 1
ATOM 972 O O . LYS A 1 134 ? -22.705 -0.333 10.809 1.00 92.38 134 LYS A O 1
ATOM 977 N N . GLY A 1 135 ? -23.647 1.263 9.551 1.00 91.94 135 GLY A N 1
ATOM 978 C CA . GLY A 1 135 ? -24.333 1.950 10.653 1.00 91.94 135 GLY A CA 1
ATOM 979 C C . GLY A 1 135 ? -23.498 2.984 11.420 1.00 91.94 135 GLY A C 1
ATOM 980 O O . GLY A 1 135 ? -24.065 3.724 12.219 1.00 91.94 135 GLY A O 1
ATOM 981 N N . MET A 1 136 ? -22.191 3.097 11.160 1.00 94.81 136 MET A N 1
ATOM 982 C CA . MET A 1 136 ? -21.380 4.191 11.703 1.00 94.81 136 MET A CA 1
ATOM 983 C C . MET A 1 136 ? -21.675 5.517 10.994 1.00 94.81 136 MET A C 1
ATOM 985 O O . MET A 1 136 ? -21.877 5.542 9.774 1.00 94.81 136 MET A O 1
ATOM 989 N N . THR A 1 137 ? -21.618 6.629 11.735 1.00 95.94 137 THR A N 1
ATOM 990 C CA . THR A 1 137 ? -21.619 7.971 11.130 1.00 95.94 137 THR A CA 1
ATOM 991 C C . THR A 1 137 ? -20.332 8.204 10.338 1.00 95.94 137 THR A C 1
ATOM 993 O O . THR A 1 137 ? -19.333 7.498 10.511 1.00 95.94 137 THR A O 1
ATOM 996 N N . ARG A 1 138 ? -20.322 9.209 9.457 1.00 90.81 138 ARG A N 1
ATOM 997 C CA . ARG A 1 138 ? -19.131 9.532 8.658 1.00 90.81 138 ARG A CA 1
ATOM 998 C C . ARG A 1 138 ? -17.936 9.899 9.543 1.00 90.81 138 ARG A C 1
ATOM 1000 O O . ARG A 1 138 ? -16.817 9.479 9.266 1.00 90.81 138 ARG A O 1
ATOM 1007 N N . GLU A 1 139 ? -18.178 10.620 10.631 1.00 92.81 139 GLU A N 1
ATOM 1008 C CA . GLU A 1 139 ? -17.165 11.029 11.608 1.00 92.81 139 GLU A CA 1
ATOM 1009 C C . GLU A 1 139 ? -16.581 9.813 12.334 1.00 92.81 139 GLU A C 1
ATOM 1011 O O . GLU A 1 139 ? -15.365 9.712 12.493 1.00 92.81 139 GLU A O 1
ATOM 1016 N N . GLN A 1 140 ? -17.435 8.8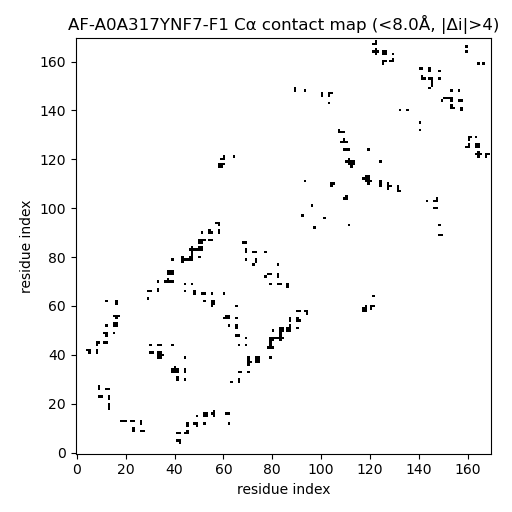56 12.720 1.00 94.38 140 GLN A N 1
ATOM 1017 C CA . GLN A 1 140 ? -17.000 7.598 13.329 1.00 94.38 140 GLN A CA 1
ATOM 1018 C C . GLN A 1 140 ? -16.137 6.786 12.360 1.00 94.38 140 GLN A C 1
ATOM 1020 O O . GLN A 1 140 ? -15.048 6.356 12.736 1.00 94.38 140 GLN A O 1
ATOM 1025 N N . LYS A 1 141 ? -16.570 6.648 11.099 1.00 92.94 141 LYS A N 1
ATOM 1026 C CA . LYS A 1 141 ? -15.783 5.972 10.056 1.00 92.94 141 LYS A CA 1
ATOM 1027 C C . LYS A 1 141 ? -14.421 6.629 9.876 1.00 92.94 141 LYS A C 1
ATOM 1029 O O . LYS A 1 141 ? -13.411 5.933 9.869 1.00 92.94 141 LYS A O 1
ATOM 1034 N N . LEU A 1 142 ? -14.371 7.958 9.781 1.00 90.00 142 LEU A N 1
ATOM 1035 C CA . LEU A 1 142 ? -13.117 8.689 9.614 1.00 90.00 142 LEU A CA 1
ATOM 1036 C C . LEU A 1 142 ? -12.162 8.466 10.795 1.00 90.00 142 LEU A C 1
ATOM 1038 O O . LEU A 1 142 ? -10.985 8.186 10.576 1.00 90.00 142 LEU A O 1
ATOM 1042 N N . ALA A 1 143 ? -12.655 8.539 12.034 1.00 91.50 143 ALA A N 1
ATOM 1043 C CA . ALA A 1 143 ? -11.844 8.314 13.232 1.00 91.50 143 ALA A CA 1
ATOM 1044 C C . ALA A 1 143 ? -11.320 6.867 13.324 1.00 91.50 143 ALA A C 1
ATOM 1046 O O . ALA A 1 143 ? -10.146 6.632 13.639 1.00 91.50 143 ALA A O 1
ATOM 1047 N N . THR A 1 144 ? -12.174 5.893 13.007 1.00 91.50 144 THR A N 1
ATOM 1048 C CA . THR A 1 144 ? -11.809 4.474 12.938 1.00 91.50 144 THR A CA 1
ATOM 1049 C C . THR A 1 144 ? -10.737 4.231 11.881 1.00 91.50 144 THR A C 1
ATOM 1051 O O . THR A 1 144 ? -9.696 3.636 12.171 1.00 91.50 144 THR A O 1
ATOM 1054 N N . VAL A 1 145 ? -10.947 4.746 10.669 1.00 89.38 145 VAL A N 1
ATOM 1055 C CA . VAL A 1 145 ? -9.991 4.629 9.567 1.00 89.38 145 VAL A CA 1
ATOM 1056 C C . VAL A 1 145 ? -8.671 5.305 9.943 1.00 89.38 145 VAL A C 1
ATOM 1058 O O . VAL A 1 145 ? -7.629 4.668 9.829 1.00 89.38 145 VAL A O 1
ATOM 1061 N N . ALA A 1 146 ? -8.682 6.519 10.501 1.00 88.69 146 ALA A N 1
ATOM 1062 C CA . ALA A 1 146 ? -7.473 7.215 10.954 1.00 88.69 146 ALA A CA 1
ATOM 1063 C C . ALA A 1 146 ? -6.664 6.407 11.981 1.00 88.69 146 ALA A C 1
ATOM 1065 O O . ALA A 1 146 ? -5.435 6.355 11.910 1.00 88.69 146 ALA A O 1
ATOM 1066 N N . THR A 1 147 ? -7.336 5.708 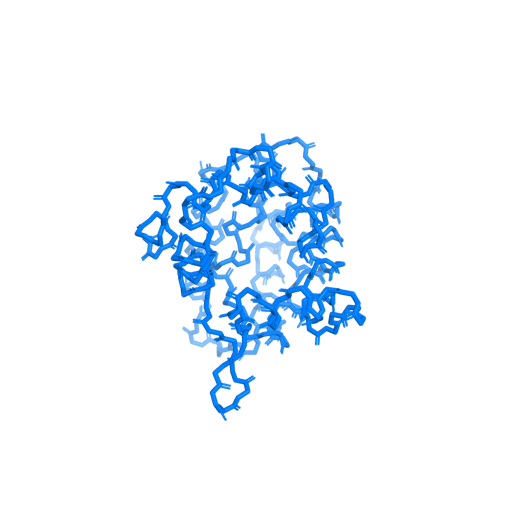12.897 1.00 88.81 147 THR A N 1
ATOM 1067 C CA . THR A 1 147 ? -6.671 4.827 13.870 1.00 88.81 147 THR A CA 1
ATOM 1068 C C . THR A 1 147 ? -5.935 3.677 13.176 1.00 88.81 147 THR A C 1
ATOM 1070 O O . THR A 1 147 ? -4.820 3.305 13.573 1.00 88.81 147 THR A O 1
ATOM 1073 N N . ILE A 1 148 ? -6.527 3.124 12.115 1.00 85.44 148 ILE A N 1
ATOM 1074 C CA . ILE A 1 148 ? -5.997 1.949 11.420 1.00 85.44 148 ILE A CA 1
ATOM 1075 C C . ILE A 1 148 ? -4.954 2.325 10.373 1.00 85.44 148 ILE A C 1
ATOM 1077 O O . ILE A 1 148 ? -3.860 1.770 10.409 1.00 85.44 148 ILE A O 1
ATOM 1081 N N . VAL A 1 149 ? -5.217 3.301 9.504 1.00 79.88 149 VAL A N 1
ATOM 1082 C CA . VAL A 1 149 ? -4.338 3.648 8.369 1.00 79.88 149 VAL A CA 1
ATOM 1083 C C . VAL A 1 149 ? -3.484 4.900 8.594 1.00 79.88 149 VAL A C 1
ATOM 1085 O O . VAL A 1 149 ? -2.545 5.133 7.837 1.00 79.88 149 VAL A O 1
ATOM 1088 N N . GLY A 1 150 ? -3.740 5.656 9.665 1.00 80.50 150 GLY A N 1
ATOM 1089 C CA . GLY A 1 150 ? -3.061 6.916 9.984 1.00 80.50 150 GLY A CA 1
ATOM 1090 C C . GLY A 1 150 ? -3.893 8.138 9.591 1.00 80.50 150 GLY A C 1
ATOM 1091 O O . GLY A 1 150 ? -4.699 8.081 8.661 1.00 80.50 150 GLY A O 1
ATOM 1092 N N . THR A 1 151 ? -3.704 9.247 10.307 1.00 81.25 151 THR A N 1
ATOM 1093 C CA . THR A 1 151 ? -4.527 10.458 10.166 1.00 81.25 151 THR A CA 1
ATOM 1094 C C . THR A 1 151 ? -4.395 11.094 8.786 1.00 81.25 151 THR A C 1
ATOM 1096 O O . THR A 1 151 ? -5.408 11.473 8.204 1.00 81.25 151 THR A O 1
ATOM 1099 N N . GLU A 1 152 ? -3.186 11.160 8.218 1.00 75.19 152 GLU A N 1
ATOM 1100 C CA . GLU A 1 152 ? -2.970 11.804 6.914 1.00 75.19 152 GLU A CA 1
ATOM 1101 C C . GLU A 1 152 ? -3.638 11.033 5.769 1.00 75.19 152 GLU A C 1
ATOM 1103 O O . GLU A 1 152 ? -4.064 11.614 4.776 1.00 75.19 152 GLU A O 1
ATOM 1108 N N . ALA A 1 153 ? -3.746 9.710 5.904 1.00 70.12 153 ALA A N 1
ATOM 1109 C CA . ALA A 1 153 ? -4.319 8.839 4.882 1.00 70.12 153 ALA A CA 1
ATOM 1110 C C . ALA A 1 153 ? -5.832 8.633 5.037 1.00 70.12 153 ALA A C 1
ATOM 1112 O O . ALA A 1 153 ? -6.459 8.060 4.145 1.00 70.12 153 ALA A O 1
ATOM 1113 N N . ALA A 1 154 ? -6.416 9.065 6.157 1.00 82.81 154 ALA A N 1
ATOM 1114 C CA . ALA A 1 154 ? -7.742 8.633 6.572 1.00 82.81 154 ALA A CA 1
ATOM 1115 C C . ALA A 1 154 ? -8.839 9.040 5.585 1.00 82.81 154 ALA A C 1
ATOM 1117 O O . ALA A 1 154 ? -9.668 8.215 5.213 1.00 82.81 154 ALA A O 1
ATOM 1118 N N . SER A 1 155 ? -8.814 10.290 5.123 1.00 77.88 155 SER A N 1
ATOM 1119 C CA . SER A 1 155 ? -9.825 10.824 4.205 1.00 77.88 155 SER A CA 1
ATOM 1120 C C . SER A 1 155 ? -9.783 10.140 2.838 1.00 77.88 155 SER A C 1
ATOM 1122 O O . SER A 1 155 ? -10.827 9.780 2.302 1.00 77.88 155 SER A O 1
ATOM 1124 N N . GLY A 1 156 ? -8.580 9.913 2.297 1.00 75.25 156 GLY A N 1
ATOM 1125 C CA . GLY A 1 156 ? -8.406 9.211 1.023 1.00 75.25 156 GLY A CA 1
ATOM 1126 C C . GLY A 1 156 ? -8.817 7.744 1.123 1.00 75.25 156 GLY A C 1
ATOM 1127 O O . GLY A 1 156 ? -9.555 7.244 0.282 1.00 75.25 156 GLY A O 1
ATOM 1128 N N . PHE A 1 157 ? -8.421 7.067 2.201 1.00 81.56 157 PHE A N 1
ATOM 1129 C CA . PHE A 1 157 ? -8.799 5.674 2.422 1.00 81.56 157 PHE A CA 1
ATOM 1130 C C 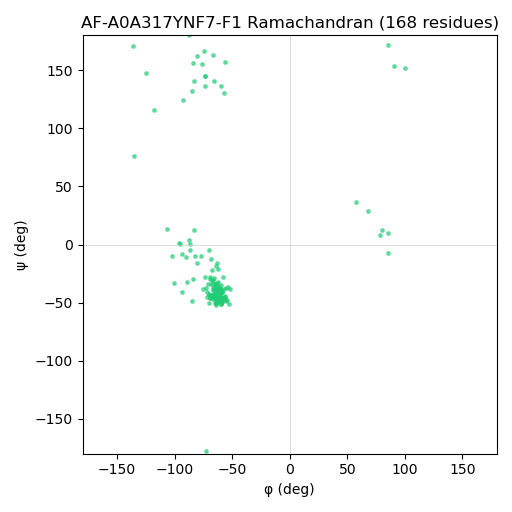. PHE A 1 157 ? -10.306 5.517 2.667 1.00 81.56 157 PHE A C 1
ATOM 1132 O O . PHE A 1 157 ? -10.913 4.572 2.172 1.00 81.56 157 PHE A O 1
ATOM 1139 N N . LEU A 1 158 ? -10.940 6.466 3.364 1.00 86.25 158 LEU A N 1
ATOM 1140 C CA . LEU A 1 158 ? -12.394 6.493 3.522 1.00 86.25 158 LEU A CA 1
ATOM 1141 C C . LEU A 1 158 ? -13.104 6.666 2.174 1.00 86.25 158 LEU A C 1
ATOM 1143 O O . LEU A 1 158 ? -14.090 5.979 1.932 1.00 86.25 158 LEU A O 1
ATOM 1147 N N . ALA A 1 159 ? -12.589 7.514 1.280 1.00 80.69 159 ALA A N 1
ATOM 1148 C CA . ALA A 1 159 ? -13.139 7.651 -0.067 1.00 80.69 159 ALA A CA 1
ATOM 1149 C C . ALA A 1 159 ? -13.038 6.339 -0.871 1.00 80.69 159 ALA A C 1
ATOM 1151 O O . ALA A 1 159 ? -13.988 5.977 -1.559 1.00 80.69 159 ALA A O 1
ATOM 1152 N N . LEU A 1 160 ? -11.936 5.589 -0.735 1.00 76.50 160 LEU A N 1
ATOM 1153 C CA . LEU A 1 160 ? -11.798 4.257 -1.342 1.00 76.50 160 LEU A CA 1
ATOM 1154 C C . LEU A 1 160 ? -12.802 3.254 -0.758 1.00 76.50 160 LEU A C 1
ATOM 1156 O O . LEU A 1 160 ? -13.427 2.500 -1.500 1.00 76.50 160 LEU A O 1
ATOM 1160 N N . ILE A 1 161 ? -13.007 3.277 0.563 1.00 86.75 161 ILE A N 1
ATOM 1161 C CA . ILE A 1 161 ? -14.029 2.454 1.222 1.00 86.75 161 ILE A CA 1
ATOM 1162 C C . ILE A 1 161 ? -15.425 2.806 0.701 1.00 86.75 161 ILE A C 1
ATOM 1164 O O . ILE A 1 161 ? -16.235 1.917 0.471 1.00 86.75 161 ILE A O 1
ATOM 1168 N N . GLU A 1 162 ? -15.729 4.085 0.501 1.00 84.88 162 GLU A N 1
ATOM 1169 C CA . GLU A 1 162 ? -17.029 4.533 -0.011 1.00 84.88 162 GLU A CA 1
ATOM 1170 C C . GLU A 1 162 ? -17.233 4.186 -1.489 1.00 84.88 162 GLU A C 1
ATOM 1172 O O . GLU A 1 162 ? -18.347 3.838 -1.875 1.00 84.88 162 GLU A O 1
ATOM 1177 N N . ALA A 1 163 ? -16.165 4.213 -2.290 1.00 78.25 163 ALA A N 1
ATOM 1178 C CA . ALA A 1 163 ? -16.178 3.787 -3.688 1.00 78.25 163 ALA A CA 1
ATOM 1179 C C . ALA A 1 163 ? -16.363 2.267 -3.850 1.00 78.25 163 ALA A C 1
ATOM 1181 O O . ALA A 1 163 ? -16.946 1.825 -4.839 1.00 78.25 163 ALA A O 1
ATOM 1182 N N . GLY A 1 164 ? -15.906 1.480 -2.873 1.00 79.25 164 GLY A N 1
ATOM 1183 C CA . GLY A 1 164 ? -16.069 0.030 -2.836 1.00 79.25 164 GLY A CA 1
ATOM 1184 C C . GLY A 1 164 ? -14.999 -0.758 -3.601 1.00 79.25 164 GLY A C 1
ATOM 1185 O O . GLY A 1 164 ? -14.158 -0.184 -4.297 1.00 79.25 164 GLY A O 1
ATOM 1186 N N . PRO A 1 165 ? -15.003 -2.096 -3.454 1.00 77.06 165 PRO A N 1
ATOM 1187 C CA . PRO A 1 165 ? -13.940 -2.968 -3.960 1.00 77.06 165 PRO A CA 1
ATOM 1188 C C . PRO A 1 165 ? -13.849 -2.998 -5.493 1.00 77.06 165 PRO A C 1
ATOM 1190 O O . PRO A 1 165 ? -12.760 -3.155 -6.040 1.00 77.06 165 PRO A O 1
ATOM 1193 N N . ASP A 1 166 ? -14.964 -2.788 -6.192 1.00 73.88 166 ASP A N 1
ATOM 1194 C CA . ASP A 1 166 ? -15.042 -2.858 -7.660 1.00 73.88 166 ASP A CA 1
ATOM 1195 C C . ASP A 1 166 ? -14.256 -1.736 -8.355 1.00 73.88 166 ASP A C 1
ATOM 1197 O O . ASP A 1 166 ? -13.864 -1.852 -9.513 1.00 73.88 166 ASP A O 1
ATOM 1201 N N . LYS A 1 167 ? -13.996 -0.638 -7.638 1.00 65.12 167 LYS A N 1
ATOM 1202 C CA . LYS A 1 167 ? -13.181 0.480 -8.124 1.00 65.12 167 LYS A CA 1
ATOM 1203 C C . LYS A 1 167 ? -11.675 0.222 -8.016 1.00 65.12 167 LYS A C 1
ATOM 1205 O O . LYS A 1 167 ? -10.918 0.967 -8.626 1.00 65.12 167 LYS A O 1
ATOM 1210 N N . ILE A 1 168 ? -11.268 -0.783 -7.239 1.00 60.75 168 ILE A N 1
ATOM 1211 C CA . ILE A 1 168 ? -9.864 -1.131 -6.964 1.00 60.75 168 ILE A CA 1
ATOM 1212 C C . ILE A 1 168 ? -9.414 -2.320 -7.818 1.00 60.75 168 ILE A C 1
ATOM 1214 O O . ILE A 1 168 ? -8.263 -2.376 -8.218 1.00 60.75 168 ILE A O 1
ATOM 1218 N N . ASN A 1 169 ? -10.315 -3.259 -8.112 1.00 56.84 169 ASN A N 1
ATOM 1219 C CA . ASN A 1 169 ? -9.999 -4.472 -8.874 1.00 56.84 169 ASN A CA 1
ATOM 1220 C C . ASN A 1 169 ? -10.002 -4.279 -10.412 1.00 56.84 169 ASN A C 1
ATOM 1222 O O . ASN A 1 169 ? -10.048 -5.281 -11.126 1.00 56.84 169 ASN A O 1
ATOM 1226 N N . ASN A 1 170 ? -10.033 -3.038 -10.913 1.00 38.31 170 ASN A N 1
ATOM 1227 C CA . ASN A 1 170 ? -10.080 -2.718 -12.349 1.00 38.31 170 ASN A CA 1
ATOM 1228 C C . ASN A 1 170 ? -8.709 -2.317 -12.886 1.00 38.31 170 ASN A C 1
ATOM 1230 O O . ASN A 1 170 ? -8.090 -1.434 -12.255 1.00 38.31 170 ASN A O 1
#

Radius of gyration: 16.27 Å; Cα contacts (8 Å, |Δi|>4): 214; chains: 1; bo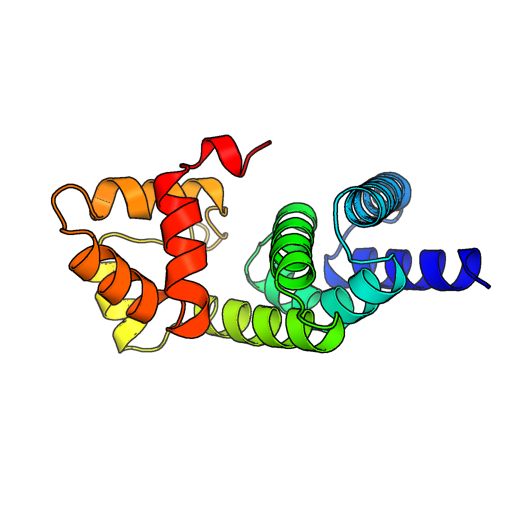unding box: 43×36×42 Å